Protein AF-A0AAJ4TWD5-F1 (afdb_monomer)

Foldseek 3Di:
DALVVVCVVLVNQELVCLPLVNVCVSVQEAEAECDPDFDWDDDPPYIYTYDYDDPQQVRLLSSLLNVQCVVVVADCPPDPVSVVVSSVSSVVRSLCSLPPPSNPPDPPDDLVCSCVSSVHDSVSSNVSVVVVVVVVVD

InterPro domains:
  IPR010359 IrrE N-terminal-like domain [PF06114] (48-129)

Mean predicted aligned error: 4.08 Å

Structure (mmCIF, N/CA/C/O backbone):
data_AF-A0AAJ4TWD5-F1
#
_entry.id   AF-A0AAJ4TWD5-F1
#
loop_
_atom_site.group_PDB
_atom_site.id
_atom_site.type_symbol
_atom_site.label_atom_id
_atom_site.label_alt_id
_atom_site.label_comp_id
_atom_site.label_asym_id
_atom_site.label_entity_id
_atom_site.label_seq_id
_atom_site.pdbx_PDB_ins_code
_atom_site.Cartn_x
_atom_site.Cartn_y
_atom_site.Cartn_z
_atom_site.occupancy
_atom_site.B_iso_or_equiv
_atom_site.auth_seq_id
_atom_site.auth_comp_id
_atom_site.auth_asym_id
_atom_site.auth_atom_id
_atom_site.pdbx_PDB_model_num
ATOM 1 N N . MET A 1 1 ? -8.489 9.612 -10.943 1.00 72.88 1 MET A N 1
ATOM 2 C CA . MET A 1 1 ? -9.194 8.409 -10.467 1.00 72.88 1 MET A CA 1
ATOM 3 C C . MET A 1 1 ? -8.640 8.081 -9.094 1.00 72.88 1 MET A C 1
ATOM 5 O O . MET A 1 1 ? -7.421 8.123 -8.955 1.00 72.88 1 MET A O 1
ATOM 9 N N . GLY A 1 2 ? -9.491 7.917 -8.085 1.00 90.62 2 GLY A N 1
ATOM 10 C CA . GLY A 1 2 ? -9.078 7.549 -6.733 1.00 90.62 2 GLY A CA 1
ATOM 11 C C . GLY A 1 2 ? -8.827 6.046 -6.616 1.00 90.62 2 GLY A C 1
ATOM 12 O O . GLY A 1 2 ? -9.123 5.280 -7.537 1.00 90.62 2 GLY A O 1
ATOM 13 N N . VAL A 1 3 ? -8.272 5.618 -5.479 1.00 95.38 3 VAL A N 1
ATOM 14 C CA . VAL A 1 3 ? -7.946 4.201 -5.238 1.00 95.38 3 VAL A CA 1
ATOM 15 C C . VAL A 1 3 ? -9.193 3.319 -5.292 1.00 95.38 3 VAL A C 1
ATOM 17 O O . VAL A 1 3 ? -9.142 2.249 -5.887 1.00 95.38 3 VAL A O 1
ATOM 20 N N . LYS A 1 4 ? -10.334 3.793 -4.774 1.00 96.25 4 LYS A N 1
ATOM 21 C CA . LYS A 1 4 ? -11.606 3.058 -4.827 1.00 96.25 4 LYS A CA 1
ATOM 22 C C . LYS A 1 4 ? -12.036 2.726 -6.254 1.00 96.25 4 LYS A C 1
ATOM 24 O O . LYS A 1 4 ? -12.387 1.586 -6.536 1.00 96.25 4 LYS A O 1
ATOM 29 N N . GLU A 1 5 ? -12.008 3.699 -7.165 1.00 96.62 5 GLU A N 1
ATOM 30 C CA . GLU A 1 5 ? -12.417 3.443 -8.548 1.00 96.62 5 GLU A CA 1
ATOM 31 C C . GLU A 1 5 ? -11.434 2.514 -9.265 1.00 96.62 5 GLU A C 1
ATOM 33 O O . GLU A 1 5 ? -11.874 1.626 -9.992 1.00 96.62 5 GLU A O 1
ATOM 38 N N . ILE A 1 6 ? -10.127 2.684 -9.027 1.00 96.31 6 ILE A N 1
ATO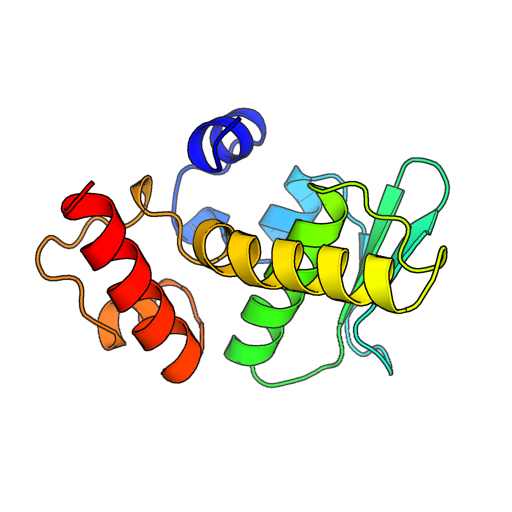M 39 C CA . ILE A 1 6 ? -9.094 1.789 -9.565 1.00 96.31 6 ILE A CA 1
ATOM 40 C C . ILE A 1 6 ? -9.360 0.355 -9.086 1.00 96.31 6 ILE A C 1
ATOM 42 O O . ILE A 1 6 ? -9.455 -0.563 -9.891 1.00 96.31 6 I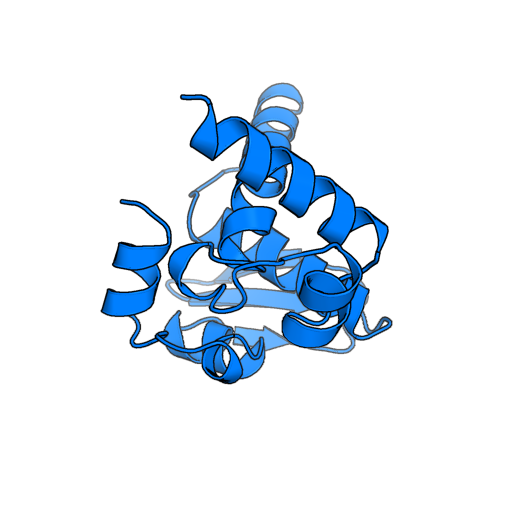LE A O 1
ATOM 46 N N . TYR A 1 7 ? -9.531 0.147 -7.784 1.00 97.75 7 TYR A N 1
ATOM 47 C CA . TYR A 1 7 ? -9.706 -1.188 -7.215 1.00 97.75 7 TYR A CA 1
ATOM 48 C C . TYR A 1 7 ? -10.999 -1.857 -7.678 1.00 97.75 7 TYR A C 1
ATOM 50 O O . TYR A 1 7 ? -10.960 -3.007 -8.119 1.00 97.75 7 TYR A O 1
ATOM 58 N N . ASN A 1 8 ? -12.107 -1.118 -7.733 1.00 96.75 8 ASN A N 1
ATOM 59 C CA . ASN A 1 8 ? -13.371 -1.637 -8.253 1.00 96.75 8 ASN A CA 1
ATOM 60 C C . ASN A 1 8 ? -13.259 -2.101 -9.718 1.00 96.75 8 ASN A C 1
ATOM 62 O O . ASN A 1 8 ? -13.812 -3.142 -10.068 1.00 96.75 8 ASN A O 1
ATOM 66 N N . GLN A 1 9 ? -12.527 -1.373 -10.573 1.00 97.12 9 GLN A N 1
ATOM 67 C CA . GLN A 1 9 ? -12.300 -1.767 -11.975 1.00 97.12 9 GLN A CA 1
ATOM 68 C C . GLN A 1 9 ? -11.510 -3.073 -12.103 1.00 97.12 9 GLN A C 1
ATOM 70 O O . GLN A 1 9 ? -11.732 -3.840 -13.037 1.00 97.12 9 GLN A O 1
ATOM 75 N N . HIS A 1 10 ? -10.624 -3.338 -11.145 1.00 97.19 10 HIS A N 1
ATOM 76 C CA . HIS A 1 10 ? -9.823 -4.556 -11.072 1.00 97.19 10 HIS A CA 1
ATOM 77 C C . HIS A 1 10 ? -10.478 -5.662 -10.220 1.00 97.19 10 HIS A C 1
ATOM 79 O O . HIS A 1 10 ? -9.911 -6.742 -10.057 1.00 97.19 10 HIS A O 1
ATOM 85 N N . GLY A 1 11 ? -11.695 -5.435 -9.709 1.00 97.50 11 GLY A N 1
ATOM 86 C CA . GLY A 1 11 ? -12.433 -6.402 -8.896 1.00 97.50 11 GLY A CA 1
ATOM 87 C C . GLY A 1 11 ? -11.870 -6.610 -7.486 1.00 97.50 11 GLY A C 1
ATOM 88 O O . GLY A 1 11 ? -12.139 -7.652 -6.898 1.00 97.50 11 GLY A O 1
ATOM 89 N N . ILE A 1 12 ? -11.108 -5.647 -6.961 1.00 98.19 12 ILE A N 1
ATOM 90 C CA . ILE A 1 12 ? -10.556 -5.628 -5.600 1.00 98.19 12 ILE A CA 1
ATOM 91 C C . ILE A 1 12 ? -11.532 -4.829 -4.730 1.00 98.19 12 ILE A C 1
ATOM 93 O O . ILE A 1 12 ? -11.601 -3.608 -4.837 1.00 98.19 12 ILE A O 1
ATOM 97 N N . ASN A 1 13 ? -12.332 -5.499 -3.905 1.00 96.25 13 ASN A N 1
ATOM 98 C CA . ASN A 1 13 ? -13.436 -4.860 -3.179 1.00 96.25 13 ASN A CA 1
ATOM 99 C C . ASN A 1 13 ? -13.381 -5.087 -1.665 1.00 96.25 13 ASN A C 1
ATOM 101 O O . ASN A 1 13 ? -13.993 -4.313 -0.926 1.00 96.25 13 ASN A O 1
ATOM 105 N N . THR A 1 14 ? -12.655 -6.102 -1.197 1.00 96.19 14 THR A N 1
ATOM 106 C CA . THR A 1 14 ? -12.529 -6.420 0.231 1.00 96.19 14 THR A CA 1
ATOM 107 C C . THR A 1 14 ? -11.073 -6.451 0.692 1.00 96.19 14 THR A C 1
ATOM 109 O O . THR A 1 14 ? -10.142 -6.419 -0.110 1.00 96.19 14 THR A O 1
ATOM 112 N N . ILE A 1 15 ? -10.864 -6.507 2.009 1.00 95.06 15 ILE A N 1
ATOM 113 C CA . ILE A 1 15 ? -9.523 -6.585 2.608 1.00 95.06 15 ILE A CA 1
ATOM 114 C C . ILE A 1 15 ? -8.817 -7.876 2.173 1.00 95.06 15 ILE A C 1
ATOM 116 O O . ILE A 1 15 ? -7.615 -7.874 1.924 1.00 95.06 15 ILE A O 1
ATOM 120 N N . GLU A 1 16 ? -9.561 -8.972 2.035 1.00 94.88 16 GLU A N 1
ATOM 121 C CA . GLU A 1 16 ? -9.039 -10.265 1.590 1.00 94.88 16 GLU A CA 1
ATOM 122 C C . GLU A 1 16 ? -8.474 -10.194 0.163 1.00 94.88 16 GLU A C 1
ATOM 124 O O . GLU A 1 16 ? -7.507 -10.894 -0.151 1.00 94.88 16 GLU A O 1
ATOM 129 N N . ASP A 1 17 ? -9.011 -9.300 -0.676 1.00 96.88 17 ASP A N 1
ATOM 130 C CA . ASP A 1 17 ? -8.495 -9.056 -2.022 1.00 96.88 17 ASP A CA 1
ATOM 131 C C . ASP A 1 17 ? -7.129 -8.339 -2.014 1.00 96.88 17 ASP A C 1
ATOM 133 O O . ASP A 1 17 ? -6.413 -8.401 -3.015 1.00 96.88 17 ASP A O 1
ATOM 137 N N . LEU A 1 18 ? -6.720 -7.689 -0.914 1.00 96.50 18 LEU A N 1
ATOM 138 C CA . LEU A 1 18 ? -5.450 -6.944 -0.819 1.00 96.50 18 LEU A CA 1
ATOM 139 C C . LEU A 1 18 ? -4.213 -7.828 -0.619 1.00 96.50 18 LEU A C 1
ATOM 141 O O . LEU A 1 18 ? -3.106 -7.318 -0.435 1.00 96.50 18 LEU A O 1
ATOM 145 N N . ASN A 1 19 ? -4.361 -9.151 -0.678 1.00 94.69 19 ASN A N 1
ATOM 146 C CA . ASN A 1 19 ? -3.210 -10.041 -0.759 1.00 94.69 19 ASN A CA 1
ATOM 147 C C . ASN A 1 19 ? -2.318 -9.650 -1.951 1.00 94.69 19 ASN A C 1
ATOM 149 O O . ASN A 1 19 ? -2.801 -9.582 -3.079 1.00 94.69 19 ASN A O 1
ATOM 153 N N . ILE A 1 20 ? -1.015 -9.459 -1.721 1.00 96.56 20 ILE A N 1
ATOM 154 C CA . ILE A 1 20 ? -0.085 -8.964 -2.750 1.00 96.56 20 ILE A CA 1
ATOM 155 C C . ILE A 1 20 ? -0.076 -9.808 -4.036 1.00 96.56 20 ILE A C 1
ATOM 157 O O . ILE A 1 20 ? 0.058 -9.244 -5.116 1.00 96.56 20 ILE A O 1
ATOM 161 N N . ASN A 1 21 ? -0.291 -11.129 -3.951 1.00 96.94 21 ASN A N 1
ATOM 162 C CA . ASN A 1 21 ? -0.374 -11.987 -5.139 1.00 96.94 21 ASN A CA 1
ATOM 163 C C . ASN A 1 21 ? -1.660 -11.720 -5.920 1.00 96.94 21 ASN A C 1
ATOM 165 O O . ASN A 1 21 ? -1.609 -11.524 -7.126 1.00 96.94 21 ASN A O 1
ATOM 169 N N . ASN A 1 22 ? -2.802 -11.645 -5.227 1.00 98.12 22 ASN A N 1
ATOM 170 C CA . ASN A 1 22 ? -4.072 -11.334 -5.879 1.00 98.12 22 ASN A CA 1
ATOM 171 C C . ASN A 1 22 ? -4.022 -9.945 -6.519 1.00 98.12 22 ASN A C 1
ATOM 173 O O . ASN A 1 22 ? -4.397 -9.793 -7.674 1.00 98.12 22 ASN A O 1
ATOM 177 N N . VAL A 1 23 ? -3.508 -8.939 -5.808 1.00 98.19 23 VAL A N 1
ATOM 178 C CA . VAL A 1 23 ? -3.353 -7.595 -6.372 1.00 98.19 23 VAL A CA 1
ATOM 179 C C . VAL A 1 23 ? -2.446 -7.640 -7.605 1.00 98.19 23 VAL A C 1
ATOM 181 O O . VAL A 1 23 ? -2.842 -7.130 -8.649 1.00 98.19 23 VAL A O 1
ATOM 184 N N . 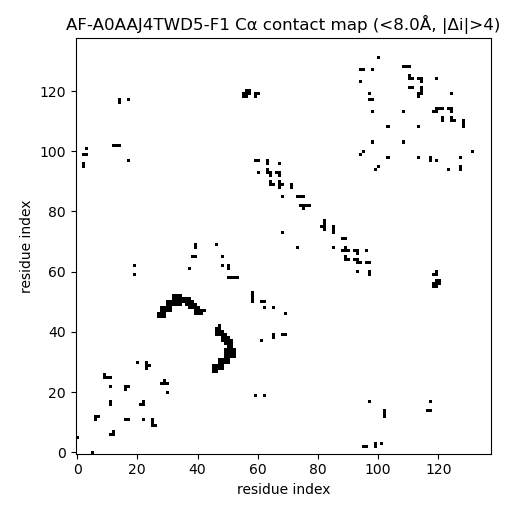ALA A 1 24 ? -1.281 -8.291 -7.539 1.00 97.50 24 ALA A N 1
ATOM 185 C CA . ALA A 1 24 ? -0.395 -8.422 -8.695 1.00 97.50 24 ALA A CA 1
ATOM 186 C C . ALA A 1 24 ? -1.110 -9.050 -9.904 1.00 97.50 24 ALA A C 1
ATOM 188 O O . ALA A 1 24 ? -1.103 -8.462 -10.987 1.00 97.50 24 ALA A O 1
ATOM 189 N N . ASP A 1 25 ? -1.819 -10.161 -9.699 1.00 97.56 25 ASP A N 1
ATOM 190 C CA . ASP A 1 25 ? -2.578 -10.847 -10.746 1.00 97.56 25 ASP A CA 1
ATOM 191 C C . ASP A 1 25 ? -3.657 -9.939 -11.358 1.00 97.56 25 ASP A C 1
ATOM 193 O O . ASP A 1 25 ? -3.772 -9.830 -12.581 1.00 97.56 25 ASP A O 1
ATOM 197 N N . ARG A 1 26 ? -4.425 -9.221 -10.525 1.00 97.44 26 ARG A N 1
ATOM 198 C CA . ARG A 1 26 ? -5.480 -8.300 -10.987 1.00 97.44 26 ARG A CA 1
ATOM 199 C C . ARG A 1 26 ? -4.937 -7.131 -11.804 1.00 97.44 26 ARG A C 1
ATOM 201 O O . ARG A 1 26 ? -5.653 -6.629 -12.671 1.00 97.44 26 ARG A O 1
ATOM 208 N N . PHE A 1 27 ? -3.704 -6.704 -11.547 1.00 95.75 27 PHE A N 1
ATOM 209 C CA . PHE A 1 27 ? -3.021 -5.648 -12.298 1.00 95.75 27 PHE A CA 1
ATOM 210 C C . PHE A 1 27 ? -2.141 -6.177 -13.444 1.00 95.75 27 PHE A C 1
ATOM 212 O O . PHE A 1 27 ? -1.470 -5.376 -14.091 1.00 95.75 27 PHE A O 1
ATOM 219 N N . ASN A 1 28 ? -2.162 -7.486 -13.734 1.00 95.19 28 ASN A N 1
ATOM 220 C CA . ASN A 1 28 ? -1.296 -8.126 -14.732 1.00 95.19 28 ASN A CA 1
ATOM 221 C C . ASN A 1 28 ? 0.204 -7.860 -14.474 1.00 95.19 28 ASN A C 1
ATOM 223 O O . ASN A 1 28 ? 0.972 -7.541 -15.384 1.00 95.19 28 ASN A O 1
ATOM 227 N N . ILE A 1 29 ? 0.607 -7.963 -13.206 1.00 96.06 29 ILE A N 1
ATOM 228 C CA . ILE A 1 29 ? 1.980 -7.772 -12.741 1.00 96.06 29 ILE A CA 1
ATOM 229 C C . ILE A 1 29 ? 2.611 -9.138 -12.483 1.00 96.06 29 ILE A C 1
ATOM 231 O O . ILE A 1 29 ? 2.091 -9.940 -11.714 1.00 96.06 29 ILE A O 1
ATOM 235 N N . SER A 1 30 ? 3.784 -9.382 -13.065 1.00 95.81 30 SER A N 1
ATOM 236 C CA . SER A 1 30 ? 4.602 -10.542 -12.698 1.00 95.81 30 SER A CA 1
ATOM 237 C C . SER A 1 30 ? 5.300 -10.278 -11.366 1.00 95.81 30 SER A C 1
ATOM 239 O O . SER A 1 30 ? 6.163 -9.403 -11.283 1.00 95.81 30 SER A O 1
ATOM 241 N N . LEU A 1 31 ? 4.938 -11.026 -10.326 1.00 95.69 31 LEU A N 1
ATOM 242 C CA . LEU A 1 31 ? 5.517 -10.881 -8.992 1.00 95.69 31 LEU A CA 1
ATOM 243 C C . LEU A 1 31 ? 6.588 -11.949 -8.743 1.00 95.69 31 LEU A C 1
ATOM 245 O O . LEU A 1 31 ? 6.312 -13.145 -8.826 1.00 95.69 31 LEU A O 1
ATOM 249 N N . LEU A 1 32 ? 7.809 -11.514 -8.434 1.00 94.75 32 LEU A N 1
ATOM 250 C CA . LEU A 1 32 ? 8.936 -12.385 -8.105 1.00 94.75 32 LEU A CA 1
ATOM 251 C C . LEU A 1 32 ? 9.384 -12.157 -6.660 1.00 94.75 32 LEU A C 1
ATOM 253 O O . LEU A 1 32 ? 9.524 -11.020 -6.211 1.00 94.75 32 LEU A O 1
ATOM 257 N N . TYR A 1 33 ? 9.647 -13.255 -5.959 1.00 94.06 33 TYR A N 1
ATOM 258 C CA . TYR A 1 33 ? 10.154 -13.273 -4.587 1.00 94.06 33 TYR A CA 1
ATOM 259 C C . TYR A 1 33 ? 11.625 -13.691 -4.548 1.00 94.06 33 TYR A C 1
ATOM 261 O O . TYR A 1 33 ? 12.179 -14.114 -5.564 1.00 94.06 33 TYR A O 1
ATOM 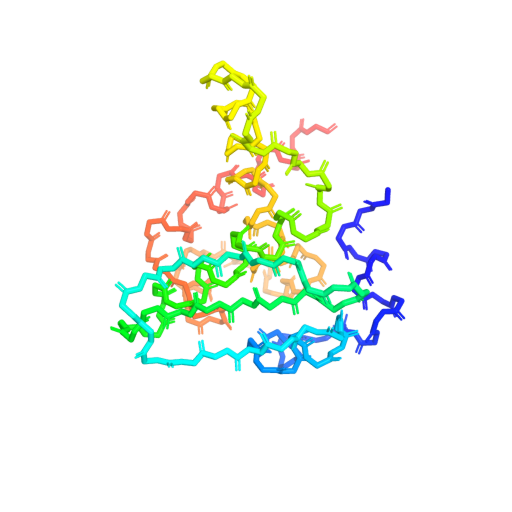269 N N . ASP A 1 34 ? 12.246 -13.583 -3.369 1.00 91.88 34 ASP A N 1
ATOM 270 C CA . ASP A 1 34 ? 13.637 -13.984 -3.124 1.00 91.88 34 ASP A CA 1
ATOM 271 C C . ASP A 1 34 ? 14.652 -13.289 -4.052 1.00 91.88 34 ASP A C 1
ATOM 273 O O . ASP A 1 34 ? 15.710 -13.834 -4.375 1.00 91.88 34 ASP A O 1
ATOM 277 N N . PHE A 1 35 ? 14.347 -12.061 -4.479 1.00 92.19 35 PHE A N 1
ATOM 278 C CA . PHE A 1 35 ? 15.240 -11.288 -5.335 1.00 92.19 35 PHE A CA 1
ATOM 279 C C . PHE A 1 35 ? 16.258 -10.490 -4.499 1.00 92.19 35 PHE A C 1
ATOM 281 O O . PHE A 1 35 ? 15.948 -10.093 -3.377 1.00 92.19 35 PHE A O 1
ATOM 288 N N . PRO A 1 36 ? 17.471 -10.192 -5.005 1.00 88.75 36 PRO A N 1
ATOM 289 C CA . PRO A 1 36 ? 18.462 -9.420 -4.246 1.00 88.75 36 PRO A CA 1
ATOM 290 C C . PRO A 1 36 ? 18.072 -7.963 -3.965 1.00 88.75 36 PRO A C 1
ATOM 292 O O . PRO A 1 36 ? 18.688 -7.316 -3.120 1.00 88.75 36 PRO A O 1
ATOM 295 N N . LEU A 1 37 ? 17.100 -7.413 -4.694 1.00 88.38 37 LEU A N 1
ATOM 296 C CA . LEU A 1 37 ? 16.703 -6.004 -4.665 1.00 88.38 37 LEU A CA 1
ATOM 297 C C . LEU A 1 37 ? 15.186 -5.876 -4.785 1.00 88.38 37 LEU A C 1
ATOM 299 O O . LEU A 1 37 ? 14.557 -6.671 -5.478 1.00 88.38 37 LEU A O 1
ATOM 303 N N . ASP A 1 38 ? 14.626 -4.855 -4.143 1.00 89.25 38 ASP A N 1
ATOM 304 C CA . ASP A 1 38 ? 13.259 -4.432 -4.428 1.00 89.25 38 ASP A CA 1
ATOM 305 C C . ASP A 1 38 ? 13.295 -3.553 -5.672 1.00 89.25 38 ASP A C 1
ATOM 307 O O . ASP A 1 38 ? 13.999 -2.538 -5.701 1.00 89.25 38 ASP A O 1
ATOM 311 N N . VAL A 1 39 ? 12.617 -3.979 -6.732 1.00 87.12 39 VAL A N 1
ATOM 312 C CA . VAL A 1 39 ? 12.625 -3.237 -7.989 1.00 87.12 39 VAL A CA 1
ATOM 313 C C . VAL A 1 39 ? 11.379 -3.518 -8.809 1.00 87.12 39 VAL A C 1
ATOM 315 O O . VAL A 1 39 ? 10.962 -4.664 -8.981 1.00 87.12 39 VAL A O 1
ATOM 318 N N . ARG A 1 40 ? 10.833 -2.456 -9.397 1.00 87.62 40 ARG A N 1
ATOM 319 C CA . ARG A 1 40 ? 9.910 -2.542 -10.523 1.00 87.62 40 ARG A CA 1
ATOM 320 C C . ARG A 1 40 ? 10.652 -2.355 -11.840 1.00 87.62 40 ARG A C 1
ATOM 322 O O . ARG A 1 40 ? 11.369 -1.373 -12.039 1.00 87.62 40 ARG A O 1
ATOM 329 N N . VAL A 1 41 ? 10.410 -3.256 -12.785 1.00 86.06 41 VAL A N 1
ATOM 330 C CA . VAL A 1 41 ? 10.845 -3.124 -14.180 1.00 86.06 41 VAL A CA 1
ATOM 331 C C . VAL A 1 41 ? 9.658 -3.313 -15.112 1.00 86.06 41 VAL A C 1
ATOM 333 O O . VAL A 1 41 ? 8.738 -4.068 -14.815 1.00 86.06 41 VAL A O 1
ATOM 336 N N . LYS A 1 42 ? 9.680 -2.636 -16.260 1.00 84.25 42 LYS A N 1
ATOM 337 C CA . LYS A 1 42 ? 8.698 -2.857 -17.322 1.00 84.25 42 LYS A CA 1
ATOM 338 C C . LYS A 1 42 ? 9.354 -3.640 -18.449 1.00 84.25 42 LYS A C 1
ATOM 340 O O . LYS A 1 42 ? 10.378 -3.205 -18.975 1.00 84.25 42 LYS A O 1
ATOM 345 N N . SER A 1 43 ? 8.777 -4.782 -18.807 1.00 82.88 43 SER A N 1
ATOM 346 C CA . SER A 1 43 ? 9.207 -5.595 -19.943 1.00 82.88 43 SER A CA 1
ATOM 347 C C . SER A 1 43 ? 8.041 -5.734 -20.913 1.00 82.88 43 SER A C 1
ATOM 349 O O . SER A 1 43 ? 7.026 -6.348 -20.589 1.00 82.88 43 SER A O 1
ATOM 351 N N . ASN A 1 44 ? 8.164 -5.127 -22.096 1.00 83.88 44 ASN A N 1
ATOM 352 C CA . ASN A 1 44 ? 7.048 -4.939 -23.029 1.00 83.88 44 ASN A CA 1
ATOM 353 C C . ASN A 1 44 ? 5.841 -4.282 -22.322 1.00 83.88 44 ASN A C 1
ATOM 355 O O . ASN A 1 44 ? 5.991 -3.234 -21.689 1.00 83.88 44 ASN A O 1
ATOM 359 N N . ASP A 1 45 ? 4.668 -4.908 -22.404 1.00 84.44 45 ASP A N 1
ATOM 360 C CA . ASP A 1 45 ? 3.421 -4.444 -21.790 1.00 84.44 45 ASP A CA 1
ATOM 361 C C . ASP A 1 45 ? 3.151 -5.067 -20.411 1.00 84.44 45 ASP A C 1
ATOM 363 O O . ASP A 1 45 ? 2.040 -4.962 -19.895 1.00 84.44 45 ASP A O 1
ATOM 367 N N . VAL A 1 46 ? 4.156 -5.709 -19.805 1.00 88.25 46 VAL A N 1
ATOM 368 C CA . VAL A 1 46 ? 4.043 -6.343 -18.487 1.00 88.25 46 VAL A CA 1
ATOM 369 C C . VAL A 1 46 ? 4.943 -5.630 -17.484 1.00 88.25 46 VAL A C 1
ATOM 371 O O . VAL A 1 46 ? 6.144 -5.438 -17.702 1.00 88.25 46 VAL A O 1
ATOM 374 N N . ASP A 1 47 ? 4.349 -5.245 -16.362 1.00 93.25 47 ASP A N 1
ATOM 375 C CA . ASP A 1 47 ? 5.072 -4.788 -15.185 1.00 93.25 47 ASP A CA 1
ATOM 376 C C . ASP A 1 47 ? 5.567 -5.996 -14.384 1.00 93.25 47 ASP A C 1
ATOM 378 O O . ASP A 1 47 ? 4.840 -6.965 -14.168 1.00 93.25 47 ASP A O 1
ATOM 382 N N . ILE A 1 48 ? 6.821 -5.950 -13.948 1.00 94.50 48 ILE A N 1
ATOM 383 C CA . ILE A 1 48 ? 7.438 -6.979 -13.114 1.00 94.50 48 ILE A CA 1
ATOM 384 C C . ILE A 1 48 ? 7.866 -6.308 -11.816 1.00 94.50 48 ILE A C 1
ATOM 386 O O . ILE A 1 48 ? 8.657 -5.363 -11.842 1.00 94.50 48 ILE A O 1
ATOM 390 N N . ILE A 1 49 ? 7.356 -6.802 -10.693 1.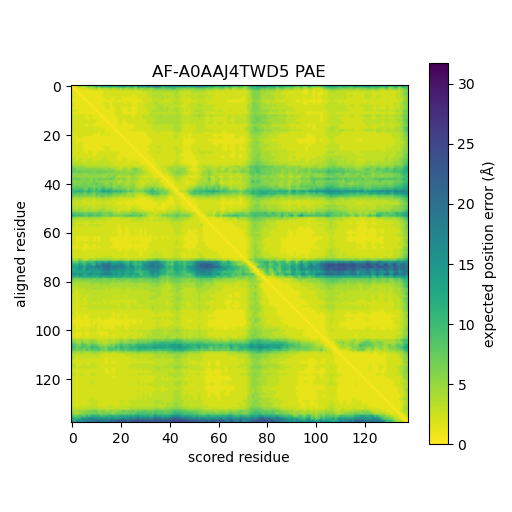00 95.19 49 ILE A N 1
ATOM 391 C CA . ILE A 1 49 ? 7.775 -6.384 -9.356 1.00 95.19 49 ILE A CA 1
ATOM 392 C C . ILE A 1 49 ? 8.598 -7.519 -8.759 1.00 95.19 49 ILE A C 1
ATOM 394 O O . ILE A 1 49 ? 8.144 -8.658 -8.674 1.00 95.19 49 ILE A O 1
ATOM 398 N N . MET A 1 50 ? 9.820 -7.204 -8.356 1.00 94.88 50 MET A N 1
ATOM 399 C CA . MET A 1 50 ? 10.731 -8.123 -7.687 1.00 94.88 50 MET A CA 1
ATOM 400 C C . MET A 1 50 ? 10.895 -7.655 -6.248 1.00 94.88 50 MET A C 1
ATOM 402 O O . MET A 1 50 ? 11.182 -6.481 -6.020 1.00 94.88 50 MET A O 1
ATOM 406 N N . LEU A 1 51 ? 10.691 -8.556 -5.292 1.00 94.94 51 LEU A N 1
ATOM 407 C CA . LEU A 1 51 ? 10.762 -8.258 -3.866 1.00 94.94 51 LEU A CA 1
ATOM 408 C C . LEU A 1 51 ? 11.890 -9.049 -3.209 1.00 94.94 51 LEU A C 1
ATOM 410 O O . LEU A 1 51 ? 12.044 -10.255 -3.433 1.00 94.94 51 LEU A O 1
ATOM 414 N N . GLN A 1 52 ? 12.632 -8.380 -2.330 1.00 94.06 52 GLN A N 1
ATOM 415 C CA . GLN A 1 52 ? 13.481 -9.058 -1.361 1.00 94.06 52 GLN A CA 1
ATOM 416 C C . GLN A 1 52 ? 12.625 -9.784 -0.326 1.00 94.06 52 GLN A C 1
ATOM 418 O O . GLN A 1 52 ? 11.606 -9.274 0.152 1.00 94.06 52 GLN A O 1
ATOM 423 N N . THR A 1 53 ? 13.102 -10.946 0.107 1.00 89.62 53 THR A N 1
ATOM 424 C CA . THR A 1 53 ? 12.473 -11.676 1.206 1.00 89.62 53 THR A CA 1
ATOM 425 C C . THR A 1 53 ? 12.756 -10.981 2.528 1.00 89.62 53 THR A C 1
ATOM 427 O O . THR A 1 53 ? 13.899 -10.846 2.967 1.00 89.62 53 THR A O 1
ATOM 430 N N . LYS A 1 54 ? 11.680 -10.518 3.162 1.00 89.31 54 LYS A N 1
ATOM 431 C CA . LYS A 1 54 ? 11.683 -9.779 4.426 1.00 89.31 54 LYS A CA 1
ATOM 432 C C . LYS A 1 54 ? 10.557 -10.297 5.318 1.00 89.31 54 LYS A C 1
ATOM 434 O O . LYS A 1 54 ? 9.898 -11.291 5.017 1.00 89.31 54 LYS A O 1
ATOM 439 N N . ASN A 1 55 ? 10.318 -9.622 6.440 1.00 94.12 55 ASN A N 1
ATOM 440 C CA . ASN A 1 55 ? 9.088 -9.853 7.188 1.00 94.12 55 ASN A CA 1
ATOM 441 C C . ASN A 1 55 ? 7.865 -9.439 6.346 1.00 94.12 55 ASN A C 1
ATOM 443 O O . ASN A 1 55 ? 7.964 -8.591 5.455 1.00 94.12 55 ASN A O 1
ATOM 447 N N . LYS A 1 56 ? 6.710 -10.037 6.652 1.00 93.62 56 LYS A N 1
ATOM 448 C CA . LYS A 1 56 ? 5.484 -9.859 5.867 1.00 93.62 56 LYS A CA 1
ATOM 449 C C . LYS A 1 56 ? 5.057 -8.396 5.757 1.00 93.62 56 LYS A C 1
ATOM 451 O O . LYS A 1 56 ? 4.670 -7.984 4.674 1.00 93.62 56 LYS A O 1
ATOM 456 N N . GLU A 1 57 ? 5.144 -7.631 6.844 1.00 96.81 57 GLU A N 1
ATOM 457 C CA . GLU A 1 57 ? 4.760 -6.214 6.864 1.00 96.81 57 GLU A CA 1
ATOM 458 C C . GLU A 1 57 ? 5.598 -5.402 5.867 1.00 96.81 57 GLU A C 1
ATOM 460 O O . GLU A 1 57 ? 5.065 -4.702 5.011 1.00 96.81 57 GLU A O 1
ATOM 465 N N . SER A 1 58 ? 6.921 -5.574 5.904 1.00 95.62 58 SER A N 1
ATOM 466 C CA . SER A 1 58 ? 7.838 -4.881 4.998 1.00 95.62 58 SER A CA 1
ATOM 467 C C . SER A 1 58 ? 7.623 -5.260 3.533 1.00 95.62 58 SER A C 1
ATOM 469 O O . SER A 1 58 ? 7.759 -4.399 2.663 1.00 95.62 58 SER A O 1
ATOM 471 N N . MET A 1 59 ? 7.287 -6.521 3.248 1.00 96.12 59 MET A N 1
ATOM 472 C CA . MET A 1 59 ? 6.956 -6.954 1.889 1.00 96.12 59 MET A CA 1
ATOM 473 C C . MET A 1 59 ? 5.651 -6.324 1.396 1.00 96.12 59 MET A C 1
ATOM 475 O O . MET A 1 59 ? 5.618 -5.854 0.262 1.00 96.12 59 MET A O 1
ATOM 479 N N . THR A 1 60 ? 4.613 -6.250 2.240 1.00 96.94 60 THR A N 1
ATOM 480 C CA . THR A 1 60 ? 3.360 -5.541 1.922 1.00 96.94 60 THR A CA 1
ATOM 481 C C . THR A 1 60 ? 3.643 -4.089 1.546 1.00 96.94 60 THR A C 1
ATOM 483 O O . THR A 1 60 ? 3.241 -3.624 0.482 1.00 96.94 60 THR A O 1
ATOM 486 N N . GLU A 1 61 ? 4.375 -3.373 2.402 1.00 97.56 61 GLU A N 1
ATOM 487 C CA . GLU A 1 61 ? 4.678 -1.954 2.204 1.00 97.56 61 GLU A CA 1
ATOM 488 C C . GLU A 1 61 ? 5.482 -1.716 0.924 1.00 97.56 61 GLU A C 1
ATOM 490 O O . GLU A 1 61 ? 5.166 -0.815 0.147 1.00 97.56 61 GLU A O 1
ATOM 495 N N . THR A 1 62 ? 6.487 -2.561 0.679 1.00 96.88 62 THR A N 1
ATOM 496 C CA . THR A 1 62 ? 7.327 -2.483 -0.522 1.00 96.88 62 THR A CA 1
ATOM 497 C C . THR A 1 62 ? 6.505 -2.772 -1.776 1.00 96.88 62 THR A C 1
ATOM 499 O O . THR A 1 62 ? 6.578 -2.021 -2.743 1.00 96.88 62 THR A O 1
ATOM 502 N N . PHE A 1 63 ? 5.662 -3.806 -1.760 1.00 97.69 63 PHE A N 1
ATOM 503 C CA . PHE A 1 63 ? 4.795 -4.127 -2.890 1.00 97.69 63 PHE A CA 1
ATOM 504 C C . PHE A 1 63 ? 3.881 -2.954 -3.262 1.00 97.69 63 PHE A C 1
ATOM 506 O O . PHE A 1 63 ? 3.816 -2.571 -4.428 1.00 97.69 63 PHE A O 1
ATOM 513 N N . PHE A 1 64 ? 3.202 -2.341 -2.287 1.00 97.81 64 PHE A N 1
ATOM 514 C CA . PHE A 1 64 ? 2.310 -1.212 -2.564 1.00 97.81 64 PHE A CA 1
ATOM 515 C C . PHE A 1 64 ? 3.060 0.078 -2.936 1.00 97.81 64 PHE A C 1
ATOM 517 O O . PHE A 1 64 ? 2.515 0.920 -3.660 1.00 97.81 64 PHE A O 1
ATOM 524 N N . HIS A 1 65 ? 4.315 0.231 -2.506 1.00 96.12 65 HIS A N 1
ATOM 525 C CA . HIS A 1 65 ? 5.210 1.267 -3.021 1.00 96.12 65 HIS A CA 1
ATOM 526 C C . HIS A 1 65 ? 5.498 1.055 -4.514 1.00 96.12 65 HIS A C 1
ATOM 528 O O . HIS A 1 65 ? 5.260 1.954 -5.318 1.00 96.12 65 HIS A O 1
ATOM 534 N N . GLU A 1 66 ? 5.903 -0.149 -4.915 1.00 95.38 66 GLU A N 1
ATOM 535 C CA . GLU A 1 66 ? 6.170 -0.464 -6.323 1.00 95.38 66 GLU A CA 1
ATOM 536 C C . GLU A 1 66 ? 4.900 -0.414 -7.188 1.00 95.38 66 GLU A C 1
ATOM 538 O O . GLU A 1 66 ? 4.921 0.121 -8.298 1.00 95.38 66 GLU A O 1
ATOM 543 N N . LEU A 1 67 ? 3.749 -0.857 -6.667 1.00 96.00 67 LEU A N 1
ATOM 544 C CA . LEU A 1 67 ? 2.452 -0.687 -7.332 1.00 96.00 67 LEU A CA 1
ATOM 545 C C . LEU A 1 67 ? 2.126 0.796 -7.558 1.00 96.00 67 LEU A C 1
ATOM 547 O O . LEU A 1 67 ? 1.528 1.158 -8.573 1.00 96.00 67 LEU A O 1
ATOM 551 N N . SER A 1 68 ? 2.548 1.679 -6.650 1.00 95.06 68 SER A N 1
ATOM 552 C CA . SER A 1 68 ? 2.388 3.120 -6.851 1.00 95.06 68 SER A CA 1
ATOM 553 C C . SER A 1 68 ? 3.167 3.609 -8.072 1.00 95.06 68 SER A C 1
ATOM 555 O O . SER A 1 68 ? 2.639 4.436 -8.815 1.00 95.06 68 SER A O 1
ATOM 557 N N . HIS A 1 69 ? 4.368 3.075 -8.323 1.00 91.38 69 HIS A N 1
ATOM 558 C CA . HIS A 1 69 ? 5.150 3.365 -9.534 1.00 91.38 69 HIS A CA 1
ATOM 559 C C . HIS A 1 69 ? 4.506 2.794 -10.803 1.00 91.38 69 HIS A C 1
ATOM 561 O O . HIS A 1 69 ? 4.557 3.438 -11.851 1.00 91.38 69 HIS A O 1
ATOM 567 N N . VAL A 1 70 ? 3.855 1.628 -10.721 1.00 91.44 70 VAL A N 1
ATOM 568 C CA . VAL A 1 70 ? 3.072 1.068 -11.840 1.00 91.44 70 VAL A CA 1
ATOM 569 C C . VAL A 1 70 ? 1.919 2.007 -12.214 1.00 91.44 70 VAL A C 1
ATOM 571 O O . VAL A 1 70 ? 1.749 2.365 -13.379 1.00 91.44 70 VAL A O 1
ATOM 574 N N . LEU A 1 71 ? 1.151 2.472 -11.224 1.00 91.31 71 LEU A N 1
ATOM 575 C CA . LEU A 1 71 ? -0.007 3.346 -11.450 1.00 91.31 71 LEU A CA 1
ATOM 576 C C . LEU A 1 71 ? 0.387 4.778 -11.840 1.00 91.31 71 LEU A C 1
ATOM 578 O O . LEU A 1 71 ? -0.310 5.445 -12.610 1.00 91.31 71 LEU A O 1
ATOM 582 N N . ARG A 1 72 ? 1.500 5.279 -11.304 1.00 84.12 72 ARG A N 1
ATOM 583 C CA . ARG A 1 72 ? 2.047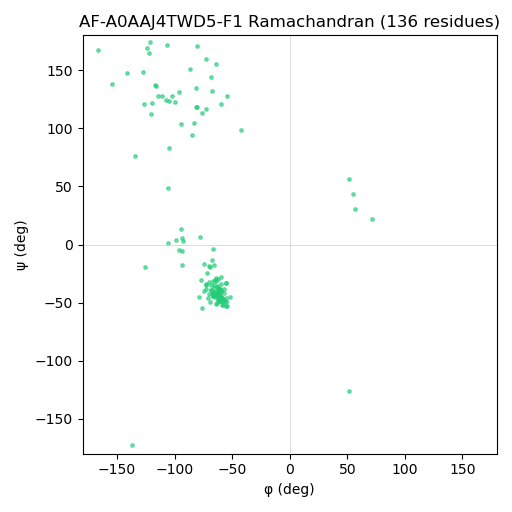 6.606 -11.593 1.00 84.12 72 ARG A CA 1
ATOM 584 C C . ARG A 1 72 ? 3.254 6.437 -12.505 1.00 84.12 72 ARG A C 1
ATOM 586 O O . ARG A 1 72 ? 4.379 6.460 -12.031 1.00 84.12 72 ARG A O 1
ATOM 593 N N . HIS A 1 73 ? 3.011 6.303 -13.810 1.00 68.25 73 HIS A N 1
ATOM 594 C CA . HIS A 1 73 ? 4.051 6.247 -14.845 1.00 68.25 73 HIS A CA 1
ATOM 595 C C . HIS A 1 73 ? 5.164 7.290 -14.601 1.00 68.25 73 HIS A C 1
ATOM 597 O O . HIS A 1 73 ? 5.009 8.468 -14.926 1.00 68.25 73 HIS A O 1
ATOM 603 N N . GLY A 1 74 ? 6.281 6.855 -14.014 1.00 61.72 74 GLY A N 1
ATOM 604 C CA . GLY A 1 74 ? 7.400 7.705 -13.623 1.00 61.72 74 GLY A CA 1
ATOM 605 C C . GLY A 1 74 ? 8.704 7.189 -14.215 1.00 61.72 74 GLY A C 1
ATOM 606 O O . GLY A 1 74 ? 9.112 6.060 -13.959 1.00 61.72 74 GLY A O 1
ATOM 607 N N . HIS A 1 75 ? 9.377 8.017 -15.013 1.00 60.38 75 HIS A N 1
ATOM 608 C CA . HIS A 1 75 ? 10.722 7.715 -15.498 1.00 60.38 75 HIS A CA 1
ATOM 609 C C . HIS A 1 75 ? 11.743 8.163 -14.448 1.00 60.38 75 HIS A C 1
ATOM 611 O O . HIS A 1 75 ? 12.179 9.314 -14.438 1.00 60.38 75 HIS A O 1
ATOM 617 N N . THR A 1 76 ? 12.154 7.254 -13.567 1.00 60.06 76 THR A N 1
ATOM 618 C CA . THR A 1 76 ? 13.135 7.527 -12.497 1.00 60.06 76 THR A CA 1
ATOM 619 C C . THR A 1 76 ? 14.550 7.831 -13.015 1.00 60.06 76 THR A C 1
ATOM 621 O O . THR A 1 76 ? 15.429 8.182 -12.232 1.00 60.06 76 THR A O 1
ATOM 624 N N . HIS A 1 77 ? 14.770 7.751 -14.332 1.00 63.81 77 HIS A N 1
ATOM 625 C CA . HIS A 1 77 ? 16.071 7.908 -14.989 1.00 63.81 77 HIS A CA 1
ATOM 626 C C . HIS A 1 77 ? 16.331 9.300 -15.593 1.00 63.81 77 HIS A C 1
ATOM 628 O O . HIS A 1 77 ? 17.357 9.486 -16.239 1.00 63.81 77 HIS A O 1
ATOM 634 N N . ILE A 1 78 ? 15.428 10.275 -15.422 1.00 73.12 78 ILE A N 1
ATOM 635 C CA . ILE A 1 78 ? 15.577 11.601 -16.056 1.00 73.12 78 ILE A CA 1
ATOM 636 C C . ILE A 1 78 ? 16.623 12.469 -15.335 1.00 73.12 78 ILE A C 1
ATOM 638 O O . ILE A 1 78 ? 17.544 12.973 -15.968 1.00 73.12 78 ILE A O 1
ATOM 642 N N . ASN A 1 79 ? 16.478 12.680 -14.024 1.00 85.50 79 ASN A N 1
ATOM 643 C CA . ASN A 1 79 ? 17.466 13.332 -13.152 1.00 85.50 79 ASN A CA 1
ATOM 644 C C . ASN A 1 79 ? 17.096 13.103 -11.675 1.00 85.50 79 ASN A C 1
ATOM 646 O O . ASN A 1 79 ? 15.970 12.703 -11.372 1.00 85.50 79 ASN A O 1
ATOM 650 N N . ASP A 1 80 ? 18.012 13.408 -10.753 1.00 86.56 80 ASP A N 1
ATOM 651 C CA . ASP A 1 80 ? 17.821 13.167 -9.315 1.00 86.56 80 ASP A CA 1
ATOM 652 C C . ASP A 1 80 ? 16.625 13.910 -8.712 1.00 86.56 80 ASP A C 1
ATOM 654 O O . ASP A 1 80 ? 15.923 13.369 -7.858 1.00 86.56 80 ASP A O 1
ATOM 658 N N . SER A 1 81 ? 16.368 15.146 -9.145 1.00 88.31 81 SER A N 1
ATOM 659 C CA . SER A 1 81 ? 15.237 15.937 -8.650 1.00 88.31 81 SER A CA 1
ATOM 660 C C . SER A 1 81 ? 13.905 15.320 -9.073 1.00 88.31 81 SER A C 1
ATOM 662 O O . SER A 1 81 ? 12.992 15.192 -8.258 1.00 88.31 81 SER A O 1
ATOM 664 N N . PHE A 1 82 ? 13.807 14.884 -10.328 1.00 86.31 82 PHE A N 1
ATOM 665 C CA . PHE A 1 82 ? 12.625 14.216 -10.859 1.00 86.31 82 PHE A CA 1
ATOM 666 C C . PHE A 1 82 ? 12.437 12.834 -10.233 1.00 86.31 82 PHE A C 1
ATOM 668 O O . PHE A 1 82 ? 11.323 12.478 -9.860 1.00 86.31 82 PHE A O 1
ATOM 675 N N . ARG A 1 83 ? 13.528 12.092 -10.012 1.00 85.62 83 ARG A N 1
ATOM 676 C CA . ARG A 1 83 ? 13.489 10.829 -9.274 1.00 85.62 83 ARG A CA 1
ATOM 677 C C . ARG A 1 83 ? 12.933 11.033 -7.867 1.00 85.62 83 ARG A C 1
ATOM 679 O O . ARG A 1 83 ? 11.966 10.374 -7.512 1.00 85.62 83 ARG A O 1
ATOM 686 N N . LYS A 1 84 ? 13.468 11.986 -7.093 1.00 89.38 84 LYS A N 1
ATOM 687 C CA . LYS A 1 84 ? 12.960 12.315 -5.744 1.00 89.38 84 LYS A CA 1
ATOM 688 C C . LYS A 1 84 ? 11.481 12.696 -5.755 1.00 89.38 84 LYS A C 1
ATOM 690 O O . LYS A 1 84 ? 10.752 12.323 -4.840 1.00 89.38 84 LYS A O 1
ATOM 695 N N . TYR A 1 85 ? 11.039 13.419 -6.782 1.00 90.12 85 TYR A N 1
ATOM 696 C CA . TYR A 1 85 ? 9.628 13.734 -6.970 1.00 90.12 85 TYR A CA 1
ATOM 697 C C . TYR A 1 85 ? 8.785 12.467 -7.184 1.00 90.12 85 TYR A C 1
ATOM 699 O O . TYR A 1 85 ? 7.806 12.274 -6.466 1.00 90.12 85 TYR A O 1
ATOM 707 N N . CYS A 1 86 ? 9.181 11.572 -8.097 1.00 89.25 86 CYS A N 1
ATOM 708 C CA . CYS A 1 86 ? 8.492 10.296 -8.321 1.00 89.25 86 CYS A CA 1
ATOM 709 C C . CYS A 1 86 ? 8.440 9.432 -7.051 1.00 89.25 86 CYS A C 1
ATOM 711 O O . CYS A 1 86 ? 7.363 8.965 -6.686 1.00 89.25 86 CYS A O 1
ATOM 713 N N . GLU A 1 87 ? 9.556 9.295 -6.329 1.00 90.81 87 GLU A N 1
ATOM 714 C CA . GLU A 1 87 ? 9.598 8.581 -5.044 1.00 90.81 87 GLU A CA 1
ATOM 715 C C . GLU A 1 87 ? 8.659 9.210 -4.006 1.00 90.81 87 GLU A C 1
ATOM 717 O O . GLU A 1 87 ? 7.973 8.509 -3.266 1.00 90.81 87 GLU A O 1
ATOM 722 N N . GLY A 1 88 ? 8.585 10.543 -3.943 1.00 92.31 88 GLY A N 1
ATOM 723 C CA . GLY A 1 88 ? 7.657 11.254 -3.059 1.00 92.31 88 GLY A CA 1
ATOM 724 C C . GLY A 1 88 ? 6.187 10.980 -3.395 1.00 92.31 88 GLY A C 1
ATOM 725 O O . GLY A 1 88 ? 5.368 10.778 -2.494 1.00 92.31 88 GLY A O 1
ATOM 726 N N . GLN A 1 89 ? 5.858 10.913 -4.686 1.00 92.19 89 GLN A N 1
ATOM 727 C CA . GLN A 1 89 ? 4.514 10.576 -5.160 1.00 92.19 89 GLN A CA 1
ATOM 728 C C . GLN A 1 89 ? 4.152 9.124 -4.822 1.00 92.19 89 GLN A C 1
ATOM 730 O O . GLN A 1 89 ? 3.061 8.877 -4.306 1.00 92.19 89 GLN A O 1
ATOM 735 N N . ALA A 1 90 ? 5.074 8.181 -5.044 1.00 93.06 90 ALA A N 1
ATOM 736 C CA . ALA A 1 90 ? 4.888 6.776 -4.687 1.00 93.06 90 ALA A CA 1
ATOM 737 C C . ALA A 1 90 ? 4.712 6.594 -3.174 1.00 93.06 90 ALA A C 1
ATOM 739 O O . ALA A 1 90 ? 3.734 5.998 -2.729 1.00 93.06 90 ALA A O 1
ATOM 740 N N . ASN A 1 91 ? 5.573 7.228 -2.372 1.00 93.56 91 ASN A N 1
ATOM 741 C CA . ASN A 1 91 ? 5.466 7.231 -0.913 1.00 93.56 91 ASN A CA 1
ATOM 742 C C . ASN A 1 91 ? 4.151 7.821 -0.401 1.00 93.56 91 ASN A C 1
ATOM 744 O O . ASN A 1 91 ? 3.713 7.468 0.686 1.00 93.56 91 ASN A O 1
ATOM 748 N N . THR A 1 92 ? 3.521 8.729 -1.143 1.00 92.81 92 THR A N 1
ATOM 749 C CA . THR A 1 92 ? 2.219 9.280 -0.752 1.00 92.81 92 THR A CA 1
ATOM 750 C C . THR A 1 92 ? 1.091 8.307 -1.088 1.00 92.81 92 THR A C 1
ATOM 752 O O . THR A 1 92 ? 0.227 8.060 -0.248 1.00 92.81 92 THR A O 1
ATOM 755 N N . LEU A 1 93 ? 1.113 7.732 -2.292 1.00 95.56 93 LEU A N 1
ATOM 756 C CA . LEU A 1 93 ? 0.055 6.857 -2.794 1.00 95.56 93 LEU A CA 1
ATOM 757 C C . LEU A 1 93 ? 0.039 5.479 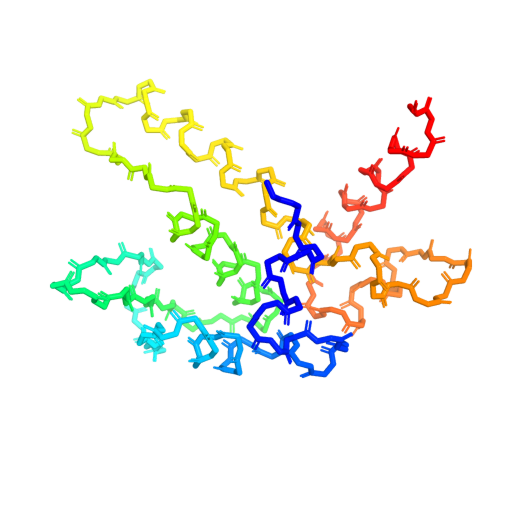-2.112 1.00 95.56 93 LEU A C 1
ATOM 759 O O . LEU A 1 93 ? -1.044 4.950 -1.858 1.00 95.56 93 LEU A O 1
ATOM 763 N N . MET A 1 94 ? 1.205 4.931 -1.757 1.00 96.88 94 MET A N 1
ATOM 764 C CA . MET A 1 94 ? 1.321 3.580 -1.192 1.00 96.88 94 MET A CA 1
ATOM 765 C C . MET A 1 94 ? 0.453 3.368 0.053 1.00 96.88 94 MET A C 1
ATOM 767 O O . MET A 1 94 ? -0.070 2.279 0.256 1.00 96.88 94 MET A O 1
ATOM 771 N N . TYR A 1 95 ? 0.251 4.411 0.865 1.00 97.88 95 TYR A N 1
ATOM 772 C CA . TYR A 1 95 ? -0.576 4.342 2.070 1.00 97.88 95 TYR A CA 1
ATOM 773 C C . TYR A 1 95 ? -2.052 4.104 1.758 1.00 97.88 95 TYR A C 1
ATOM 775 O O . TYR A 1 95 ? -2.709 3.339 2.458 1.00 97.88 95 TYR A O 1
ATOM 783 N N . GLU A 1 96 ? -2.581 4.763 0.727 1.00 96.81 96 GLU A N 1
ATOM 784 C CA . GLU A 1 96 ? -3.981 4.603 0.329 1.00 96.81 96 GLU A CA 1
ATOM 785 C C . GLU A 1 96 ? -4.203 3.297 -0.438 1.00 96.81 96 GLU A C 1
ATOM 787 O O . GLU A 1 96 ? -5.272 2.715 -0.312 1.00 96.81 96 GLU A O 1
ATOM 792 N N . LEU A 1 97 ? -3.196 2.808 -1.169 1.00 97.75 97 LEU A N 1
ATOM 793 C CA . LEU A 1 97 ? -3.244 1.488 -1.806 1.00 97.75 97 LEU A CA 1
ATOM 794 C C . LEU A 1 97 ? -3.191 0.352 -0.772 1.00 97.75 97 LEU A C 1
ATOM 796 O O . LEU A 1 97 ? -4.035 -0.536 -0.789 1.00 97.75 97 LEU A O 1
ATOM 800 N N . ALA A 1 98 ? -2.234 0.401 0.159 1.00 98.06 98 ALA A N 1
ATOM 801 C CA . ALA A 1 98 ? -2.074 -0.633 1.181 1.00 98.06 98 ALA A CA 1
ATOM 802 C C . ALA A 1 98 ? -3.207 -0.626 2.217 1.00 98.06 98 ALA A C 1
ATOM 804 O O . ALA A 1 98 ? -3.565 -1.672 2.749 1.00 98.06 98 ALA A O 1
ATOM 805 N N . VAL A 1 99 ? -3.762 0.554 2.522 1.00 97.69 99 VAL A N 1
ATOM 806 C CA . VAL A 1 99 ? -4.837 0.735 3.507 1.00 97.69 99 VAL A CA 1
ATOM 807 C C . VAL A 1 99 ? -5.925 1.658 2.930 1.00 97.69 99 VAL A C 1
ATOM 809 O O . VAL A 1 99 ? -6.001 2.851 3.283 1.00 97.69 99 VAL A O 1
ATOM 812 N N . PRO A 1 100 ? -6.775 1.139 2.026 1.00 96.75 100 PRO A N 1
ATOM 813 C CA . PRO A 1 100 ? -7.833 1.919 1.400 1.00 96.75 100 PRO A CA 1
ATOM 814 C C . PRO A 1 100 ? -8.891 2.309 2.424 1.00 96.75 100 PRO A C 1
ATOM 816 O O . PRO A 1 100 ? -9.379 1.478 3.187 1.00 96.75 100 PRO A O 1
ATOM 819 N N . ASP A 1 101 ? -9.268 3.583 2.437 1.00 94.38 101 ASP A N 1
ATOM 820 C CA . ASP A 1 101 ? -10.221 4.121 3.412 1.00 94.38 101 ASP A CA 1
ATOM 821 C C . ASP A 1 101 ? -11.600 3.453 3.326 1.00 94.38 101 ASP A C 1
ATOM 823 O O . ASP A 1 101 ? -12.194 3.123 4.348 1.00 94.38 101 ASP A O 1
ATOM 827 N N . PHE A 1 102 ? -12.075 3.174 2.114 1.00 93.94 102 PHE A N 1
ATOM 828 C CA . PHE A 1 102 ? -13.363 2.531 1.871 1.00 93.94 102 PHE A CA 1
ATOM 829 C C . PHE A 1 102 ? -13.433 1.072 2.348 1.00 93.94 102 PHE A C 1
ATOM 831 O O . PHE A 1 102 ? -14.531 0.523 2.420 1.00 93.94 102 PHE A O 1
ATOM 838 N N . MET A 1 103 ? -12.291 0.451 2.662 1.00 95.38 103 MET A N 1
ATOM 839 C CA . MET A 1 103 ? -12.204 -0.902 3.219 1.00 95.38 103 MET A CA 1
ATOM 840 C C . MET A 1 103 ? -12.093 -0.907 4.752 1.00 95.38 103 MET A C 1
ATOM 842 O O . MET A 1 103 ? -12.120 -1.967 5.374 1.00 95.38 103 MET A O 1
ATOM 846 N N . ILE A 1 104 ? -11.986 0.261 5.393 1.00 93.56 104 ILE A N 1
ATOM 847 C CA . ILE A 1 104 ? -11.965 0.374 6.853 1.00 93.56 104 ILE A CA 1
ATOM 848 C C . ILE A 1 104 ? -13.408 0.362 7.360 1.00 93.56 104 ILE A C 1
ATOM 850 O O . ILE A 1 104 ? -14.130 1.350 7.263 1.00 93.56 104 ILE A O 1
ATOM 854 N N . THR A 1 105 ? -13.829 -0.768 7.922 1.00 86.44 105 THR A N 1
ATOM 855 C CA . THR A 1 105 ? -15.197 -0.960 8.432 1.00 86.44 105 THR A CA 1
ATOM 856 C C . THR A 1 105 ? -15.338 -0.652 9.922 1.00 86.44 105 THR A C 1
ATOM 858 O O . THR A 1 105 ? -16.451 -0.439 10.401 1.00 86.44 105 THR A O 1
ATOM 861 N N . ASN A 1 106 ? -14.230 -0.608 10.670 1.00 85.94 106 ASN A N 1
ATOM 862 C CA . ASN A 1 106 ? -14.246 -0.326 12.102 1.00 85.94 106 ASN A CA 1
ATOM 863 C C . ASN A 1 106 ? -14.361 1.192 12.372 1.00 85.94 106 ASN A C 1
ATOM 865 O O . ASN A 1 106 ? -13.439 1.934 12.024 1.00 85.94 106 ASN A O 1
ATOM 869 N N . PRO A 1 107 ? -15.432 1.666 13.042 1.00 76.62 107 PRO A N 1
ATOM 870 C CA . PRO A 1 107 ? -15.605 3.085 13.367 1.00 76.62 107 PRO A CA 1
ATOM 871 C C . PRO A 1 107 ? -14.604 3.601 14.415 1.00 76.62 107 PRO A C 1
ATOM 873 O O . PRO A 1 107 ? -14.372 4.805 14.498 1.00 76.62 107 PRO A O 1
ATOM 876 N N . PHE A 1 108 ? -13.986 2.711 15.195 1.00 83.69 108 PHE A N 1
ATOM 877 C CA . PHE A 1 108 ? -12.955 3.025 16.187 1.00 83.69 108 PHE A CA 1
ATOM 878 C C . PHE A 1 108 ? -11.573 2.604 15.682 1.00 83.69 108 PHE A C 1
ATOM 880 O O . PHE A 1 108 ? -10.831 1.901 16.368 1.00 83.69 108 PHE A O 1
ATOM 887 N N . VAL A 1 109 ? -11.250 2.992 14.445 1.00 88.31 109 VAL A N 1
ATOM 888 C CA . VAL A 1 109 ? -9.972 2.661 13.811 1.00 88.31 109 VAL A CA 1
ATOM 889 C C . VAL A 1 109 ? -8.797 3.216 14.628 1.00 88.31 109 VAL A C 1
ATOM 891 O O . VAL A 1 109 ? -8.677 4.422 14.856 1.00 88.31 109 VAL A O 1
ATOM 894 N N . ASP A 1 110 ? -7.911 2.324 15.061 1.00 93.69 110 ASP A N 1
ATOM 895 C CA . ASP A 1 110 ? -6.622 2.661 15.654 1.00 93.69 110 ASP A CA 1
ATOM 896 C C . ASP A 1 110 ? -5.477 2.030 14.848 1.00 93.69 110 ASP A C 1
ATOM 898 O O . ASP A 1 110 ? -5.684 1.291 13.878 1.00 93.69 110 ASP A O 1
ATOM 902 N N . TYR A 1 111 ? -4.240 2.356 15.222 1.00 95.88 111 TYR A N 1
ATOM 903 C CA . TYR A 1 111 ? -3.078 1.859 14.492 1.00 95.88 111 TYR A CA 1
ATOM 904 C C . TYR A 1 111 ? -2.942 0.334 14.591 1.00 95.88 111 TYR A C 1
ATOM 906 O O . TYR A 1 111 ? -2.480 -0.275 13.634 1.00 95.88 111 TYR A O 1
ATOM 914 N N . LYS A 1 112 ? -3.373 -0.297 15.694 1.00 96.31 112 LYS A N 1
ATOM 915 C CA . LYS A 1 112 ? -3.291 -1.755 15.868 1.00 96.31 112 LYS A CA 1
ATOM 916 C C . LYS A 1 112 ? -4.264 -2.462 14.942 1.00 96.31 112 LYS A C 1
ATOM 918 O O . LYS A 1 112 ? -3.894 -3.441 14.302 1.00 96.31 112 LYS A O 1
ATOM 923 N N . TYR A 1 113 ? -5.485 -1.942 14.824 1.00 95.75 113 TYR A N 1
ATOM 924 C CA . TYR A 1 113 ? -6.451 -2.420 13.846 1.00 95.75 113 TYR A CA 1
ATOM 925 C C . TYR A 1 113 ? -5.858 -2.357 12.438 1.00 95.75 113 TYR A C 1
ATOM 927 O O . TYR A 1 113 ? -5.890 -3.364 11.734 1.00 95.75 113 TYR A O 1
ATOM 935 N N . ILE A 1 114 ? -5.272 -1.221 12.037 1.00 97.12 114 ILE A N 1
ATOM 936 C CA . ILE A 1 114 ? -4.657 -1.092 10.707 1.00 97.12 114 ILE A CA 1
ATOM 937 C C . ILE A 1 114 ? -3.493 -2.074 10.539 1.00 97.12 114 ILE A C 1
ATOM 939 O O . ILE A 1 114 ? -3.441 -2.786 9.538 1.00 97.12 114 ILE A O 1
ATOM 943 N N . GLN A 1 115 ? -2.597 -2.144 11.524 1.00 96.44 115 GLN A N 1
ATOM 944 C CA . GLN A 1 115 ? -1.430 -3.022 11.508 1.00 96.44 115 GLN A CA 1
ATOM 945 C C . GLN A 1 115 ? -1.837 -4.481 11.269 1.00 96.44 115 GLN A C 1
ATOM 947 O O . GLN A 1 115 ? -1.354 -5.123 10.338 1.00 96.44 115 GLN A O 1
ATOM 952 N N . HIS A 1 116 ? -2.777 -4.990 12.070 1.00 94.69 116 HIS A N 1
ATOM 953 C C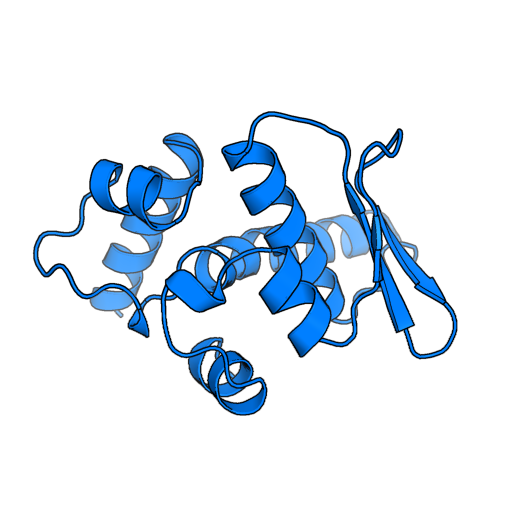A . HIS A 1 116 ? -3.213 -6.383 12.000 1.00 94.69 116 HIS A CA 1
ATOM 954 C C . HIS A 1 116 ? -4.072 -6.685 10.770 1.00 94.69 116 HIS A C 1
ATOM 956 O O . HIS A 1 116 ? -3.929 -7.754 10.184 1.00 94.69 116 HIS A O 1
ATOM 962 N N . THR A 1 117 ? -4.949 -5.761 10.375 1.00 95.81 117 THR A N 1
ATOM 963 C CA . THR A 1 117 ? -5.905 -5.979 9.277 1.00 95.81 117 THR A CA 1
ATOM 964 C C . THR A 1 117 ? -5.225 -5.926 7.913 1.00 95.81 117 THR A C 1
ATOM 966 O O . THR A 1 117 ? -5.536 -6.729 7.041 1.00 95.81 117 THR A O 1
ATOM 969 N N . PHE A 1 118 ? -4.279 -5.002 7.734 1.00 96.75 118 PHE A N 1
ATOM 970 C CA . PHE A 1 118 ? -3.627 -4.761 6.445 1.00 96.75 118 PHE A CA 1
ATOM 971 C C . PHE A 1 118 ? -2.193 -5.293 6.385 1.00 96.75 118 PHE A C 1
ATOM 973 O O . PHE A 1 118 ? -1.540 -5.156 5.356 1.00 96.75 118 PHE A O 1
ATOM 980 N N . ASN A 1 119 ? -1.706 -5.924 7.462 1.00 96.56 119 ASN A N 1
ATOM 981 C CA . ASN A 1 119 ? -0.373 -6.522 7.536 1.00 96.56 119 ASN A CA 1
ATOM 982 C C . ASN A 1 119 ? 0.720 -5.521 7.114 1.00 96.56 119 ASN A C 1
ATOM 984 O O . ASN A 1 119 ? 1.493 -5.764 6.186 1.00 96.56 119 ASN A O 1
ATOM 988 N N . VAL A 1 120 ? 0.740 -4.378 7.795 1.00 97.88 120 VAL A N 1
ATOM 989 C CA . VAL A 1 120 ? 1.728 -3.295 7.657 1.00 97.88 120 VAL A CA 1
ATOM 990 C C . VAL A 1 120 ? 2.386 -3.050 9.009 1.00 97.88 120 VAL A C 1
ATOM 992 O O . VAL A 1 120 ? 1.857 -3.489 10.021 1.00 97.88 120 VAL A O 1
ATOM 995 N N . SER A 1 121 ? 3.508 -2.343 9.060 1.00 98.19 121 SER A N 1
ATOM 996 C CA . SER A 1 121 ? 4.198 -2.038 10.314 1.00 98.19 121 SER A CA 1
ATOM 997 C C . SER A 1 121 ? 3.455 -0.997 11.151 1.00 98.19 121 SER A C 1
ATOM 999 O O . SER A 1 121 ? 2.682 -0.181 10.642 1.00 98.19 121 SER A O 1
ATOM 1001 N N . GLU A 1 122 ? 3.754 -0.956 12.452 1.00 97.94 122 GLU A N 1
ATOM 1002 C CA . GLU A 1 122 ? 3.241 0.072 13.368 1.00 97.94 122 GLU A CA 1
ATOM 1003 C C . GLU A 1 122 ? 3.492 1.493 12.837 1.00 97.94 122 GLU A C 1
ATOM 1005 O O . GLU A 1 122 ? 2.590 2.332 12.828 1.00 97.94 122 GLU A O 1
ATOM 1010 N N . LYS A 1 123 ? 4.704 1.760 12.336 1.00 97.94 123 LYS A N 1
ATOM 1011 C CA . LYS A 1 123 ? 5.072 3.074 11.792 1.00 97.94 123 LYS A CA 1
ATOM 1012 C C . LYS A 1 123 ? 4.187 3.454 10.604 1.00 97.94 123 LYS A C 1
ATOM 1014 O O . LYS A 1 123 ? 3.749 4.603 10.508 1.00 97.94 123 LYS A O 1
ATOM 1019 N N . PHE A 1 124 ? 3.933 2.507 9.704 1.00 98.31 124 PHE A N 1
ATOM 1020 C CA . PHE A 1 124 ? 3.083 2.723 8.539 1.00 98.31 124 PHE A CA 1
ATOM 1021 C C . PHE A 1 124 ? 1.625 2.951 8.953 1.00 98.31 124 PHE A C 1
ATOM 1023 O O . PHE A 1 124 ? 0.987 3.899 8.492 1.00 98.31 124 PHE A O 1
ATOM 1030 N N . ALA A 1 125 ? 1.124 2.138 9.886 1.00 98.12 125 ALA A N 1
ATOM 1031 C CA . ALA A 1 125 ? -0.224 2.251 10.427 1.00 98.12 125 ALA A CA 1
ATOM 1032 C C . ALA A 1 125 ? -0.468 3.605 11.115 1.00 98.12 125 ALA A C 1
ATOM 1034 O O . ALA A 1 125 ? -1.460 4.272 10.819 1.00 98.12 125 ALA A O 1
ATOM 1035 N N . LEU A 1 126 ? 0.455 4.058 11.971 1.00 98.00 126 LEU A N 1
ATOM 1036 C CA . LEU A 1 126 ? 0.387 5.373 12.620 1.00 98.00 126 LEU A CA 1
ATOM 1037 C C . LEU A 1 126 ? 0.325 6.502 11.586 1.00 98.00 126 LEU A C 1
ATOM 1039 O O . LEU A 1 126 ? -0.545 7.370 11.660 1.00 98.00 126 LEU A O 1
ATOM 1043 N N . LYS A 1 127 ? 1.191 6.450 10.566 1.00 97.44 127 LYS A N 1
ATOM 1044 C CA . LYS A 1 127 ? 1.189 7.447 9.493 1.00 97.44 127 LYS A CA 1
ATOM 1045 C C . LYS A 1 127 ? -0.131 7.457 8.721 1.00 97.44 127 LYS A C 1
ATOM 1047 O O . LYS A 1 127 ? -0.616 8.533 8.361 1.00 97.44 127 LYS A O 1
ATOM 1052 N N . ARG A 1 128 ? -0.721 6.285 8.476 1.00 96.31 128 ARG A N 1
ATOM 1053 C CA . ARG A 1 128 ? -2.020 6.178 7.808 1.00 96.31 128 ARG A CA 1
ATOM 1054 C C . ARG A 1 128 ? -3.150 6.758 8.655 1.00 96.31 128 ARG A C 1
ATOM 1056 O O . ARG A 1 128 ? -3.976 7.482 8.108 1.00 96.31 128 ARG A O 1
ATOM 1063 N N . ILE A 1 129 ? -3.168 6.507 9.967 1.00 95.88 129 ILE A N 1
ATOM 1064 C CA . ILE A 1 129 ? -4.141 7.122 10.886 1.00 95.88 129 ILE A CA 1
ATOM 1065 C C . ILE A 1 129 ? -4.095 8.649 10.782 1.00 95.88 129 ILE A C 1
ATOM 1067 O O . ILE A 1 129 ? -5.143 9.283 10.657 1.00 95.88 129 ILE A O 1
ATOM 1071 N N . ASP A 1 130 ? -2.902 9.243 10.772 1.00 95.06 130 ASP A N 1
ATOM 1072 C CA . ASP A 1 130 ? -2.760 10.695 10.641 1.00 95.06 130 ASP A CA 1
ATOM 1073 C C . ASP A 1 130 ? -3.312 11.211 9.302 1.00 95.06 130 ASP A C 1
ATOM 1075 O O . ASP A 1 130 ? -3.996 12.233 9.261 1.00 95.06 130 ASP A O 1
ATOM 1079 N N . GLN A 1 131 ? -3.075 10.492 8.199 1.00 93.62 131 GLN A N 1
ATOM 1080 C CA . GLN A 1 131 ? -3.642 10.843 6.891 1.00 93.62 131 GLN A CA 1
ATOM 1081 C C . GLN A 1 131 ? -5.174 10.761 6.874 1.00 93.62 131 GLN A C 1
ATOM 1083 O O . GLN A 1 131 ? -5.820 11.658 6.334 1.00 93.62 131 GLN A O 1
ATOM 1088 N N . LEU A 1 132 ? -5.755 9.714 7.467 1.00 92.94 132 LEU A N 1
ATOM 1089 C CA . LEU A 1 132 ? -7.208 9.540 7.555 1.00 92.94 132 LEU A CA 1
ATOM 1090 C C . LEU A 1 132 ? -7.850 10.662 8.378 1.00 92.94 132 LEU A C 1
ATOM 1092 O O . LEU A 1 132 ? -8.851 11.235 7.957 1.00 92.94 132 LEU A O 1
ATOM 1096 N N . ARG A 1 133 ? -7.237 11.033 9.510 1.00 90.69 133 ARG A N 1
ATOM 1097 C CA . ARG A 1 133 ? -7.682 12.164 10.340 1.00 90.69 133 ARG A CA 1
ATOM 1098 C C . ARG A 1 133 ? -7.663 13.478 9.568 1.00 90.69 133 ARG A C 1
ATOM 1100 O O . ARG A 1 133 ? -8.639 14.215 9.614 1.00 90.69 133 ARG A O 1
ATOM 1107 N N . ASN A 1 134 ? -6.591 13.747 8.826 1.00 88.12 134 ASN A N 1
ATOM 1108 C CA . ASN A 1 134 ? -6.474 14.974 8.039 1.00 88.12 134 ASN A CA 1
ATOM 1109 C C . ASN A 1 134 ? -7.500 15.039 6.901 1.00 88.12 134 ASN A C 1
ATOM 1111 O O . ASN A 1 134 ? -8.016 16.115 6.627 1.00 88.12 134 ASN A O 1
ATOM 1115 N N . LYS A 1 135 ? -7.838 13.900 6.280 1.00 83.31 135 LYS A N 1
ATOM 1116 C CA . LYS A 1 135 ? -8.854 13.821 5.218 1.00 83.31 135 LYS A CA 1
ATOM 1117 C C . LYS A 1 135 ? -10.267 14.135 5.721 1.00 83.31 135 LYS A C 1
ATOM 1119 O O . LYS A 1 135 ? -11.060 14.673 4.966 1.00 83.31 135 LYS A O 1
ATOM 1124 N N . LEU A 1 136 ? -10.582 13.821 6.981 1.00 74.38 136 LEU A N 1
ATOM 1125 C CA . LEU A 1 136 ? -11.875 14.157 7.600 1.00 74.38 136 LEU A CA 1
ATOM 1126 C C . LEU A 1 136 ? -12.008 15.648 7.952 1.00 74.38 136 LEU A C 1
ATOM 1128 O O . LEU A 1 136 ? -13.114 16.112 8.217 1.00 74.38 136 LEU A O 1
ATOM 1132 N N . LEU A 1 137 ? -10.891 16.381 8.002 1.00 60.38 137 LEU A N 1
ATOM 1133 C CA . LEU A 1 137 ? -10.849 17.809 8.336 1.00 60.38 137 LEU A CA 1
ATOM 1134 C C . LEU A 1 137 ? -10.898 18.727 7.099 1.00 60.38 137 LEU A C 1
ATOM 1136 O O . LEU A 1 137 ? -10.961 19.945 7.262 1.00 60.38 137 LEU A O 1
ATOM 1140 N N . THR A 1 138 ? -10.848 18.159 5.893 1.00 48.50 138 THR A N 1
ATOM 1141 C CA . THR A 1 138 ? -10.902 18.847 4.589 1.00 48.50 138 THR A CA 1
ATOM 1142 C C . THR A 1 138 ? -12.187 18.524 3.859 1.00 48.50 138 THR A C 1
ATOM 1144 O O . THR A 1 138 ? -12.791 19.466 3.305 1.00 48.50 138 THR A O 1
#

pLDDT: mean 91.44, std 8.92, range [48.5, 98.31]

Radius of gyration: 14.88 Å; Cα contacts (8 Å, |Δi|>4): 172; chains: 1; bounding box: 34×33×39 Å

Solvent-accessible surface area (backbone atoms only — not comparable to full-atom values): 7823 Å² total; per-residue (Å²): 134,56,66,67,61,54,28,54,76,51,71,42,78,51,70,82,42,65,40,67,64,54,44,27,56,56,68,57,32,52,78,43,72,75,32,100,49,74,46,72,49,74,57,89,96,33,42,32,42,31,33,42,78,66,60,67,27,59,42,46,53,48,51,28,31,46,50,26,44,68,76,47,85,61,73,64,80,79,43,71,69,56,24,53,47,46,53,52,51,17,67,58,44,17,50,46,67,57,54,41,69,93,62,61,80,62,92,81,72,46,42,65,56,44,15,69,73,55,41,37,43,64,71,58,20,46,54,43,52,54,52,55,55,53,61,77,76,107

Organism: NCBI:txid1903056

Nearest PDB structures (foldseek):
  7dhr-assembly1_A  TM=3.102E-01  e=2.338E+00  Homo sapiens
  3j8c-assembly1_C  TM=3.572E-01  e=8.807E+00  Homo sapiens
  3gak-assembly1_A  TM=2.12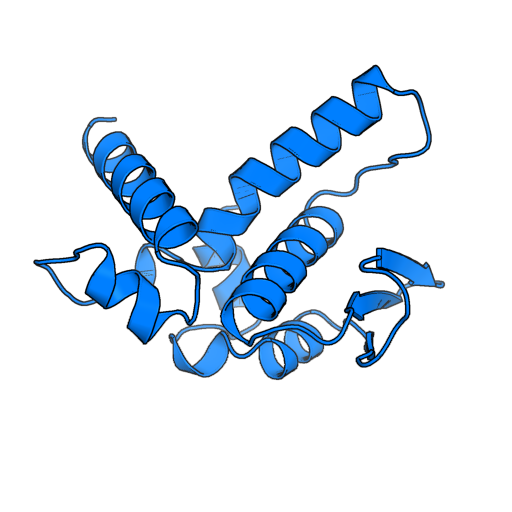1E-01  e=3.257E+00  Giardia duodenalis

Secondary structure (DSSP, 8-state):
--HHHHHHHTT--SGGGG-HHHHHHHTTEEEE-S-SS-EEEEETTEEEEE-----HHHHHHHHHHHHHHHHTT--TTS-HHHHHHHHHHHHHHHHHHHS-GGG---TT--HHHHHHHHT--HHHHHHHHHHHHHHHT-

Sequence (138 aa):
MGVKEIYNQHGINTIEDLNINNVADRFNISLLYDFPLDVRVKSNDVDIIMLQTKNKESMTETFFHELSHVLRHGHTHINDSFRKYCEGQANTLMYELAVPDFMITNPFVDYKYIQHTFNVSEKFALKRIDQLRNKLLT